Protein AF-A0A5C6INV8-F1 (afdb_monomer)

InterPro domains:
  IPR011055 Duplicated hybrid motif [G3DSA:2.70.70.10] (1-46)
  IPR011055 Duplicated hybrid motif [SSF51261] (1-44)

Secondary structure (DSSP, 8-state):
------TT-------STT-SSTTS------EEETTEEE-GGGGS-GGGTTSS---PPP----

Structure (mmCIF, N/CA/C/O backbone):
data_AF-A0A5C6INV8-F1
#
_entry.id   AF-A0A5C6INV8-F1
#
loop_
_atom_site.group_PDB
_atom_site.id
_atom_site.type_symbol
_atom_site.label_atom_id
_atom_site.label_alt_id
_atom_site.label_comp_id
_atom_site.label_asym_id
_atom_site.label_entity_id
_atom_site.label_seq_id
_atom_site.pdbx_PDB_ins_code
_atom_site.Cartn_x
_atom_site.Cartn_y
_atom_site.Cartn_z
_atom_site.occupancy
_atom_site.B_iso_or_equiv
_atom_site.auth_seq_id
_atom_site.auth_comp_id
_atom_site.auth_asym_id
_atom_site.auth_atom_id
_atom_site.pdbx_PDB_model_num
ATOM 1 N N . GLU A 1 1 ? -13.484 13.536 0.257 1.00 80.31 1 GLU A N 1
ATOM 2 C CA . GLU A 1 1 ? -13.604 12.254 0.989 1.00 80.31 1 GLU A CA 1
ATOM 3 C C . GLU A 1 1 ? -14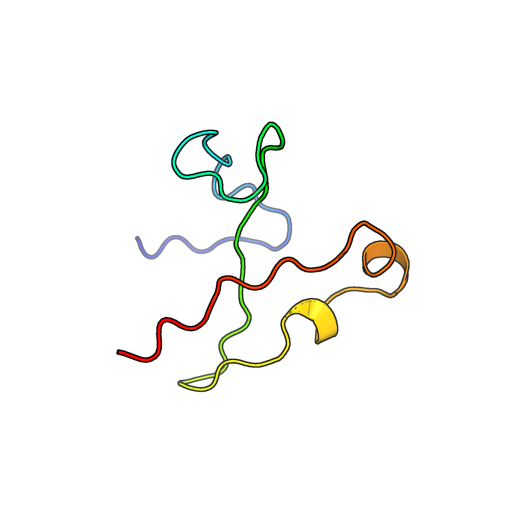.919 11.622 0.577 1.00 80.31 1 GLU A C 1
ATOM 5 O O . GLU A 1 1 ? -15.894 12.354 0.444 1.00 80.31 1 GLU A O 1
ATOM 10 N N . GLY A 1 2 ? -14.932 10.310 0.345 1.00 94.81 2 GLY A N 1
ATOM 11 C CA . GLY A 1 2 ? -16.088 9.601 -0.214 1.00 94.81 2 GLY A CA 1
ATOM 12 C C . GLY A 1 2 ? -16.027 9.395 -1.729 1.00 94.81 2 GLY A C 1
ATOM 13 O O . GLY A 1 2 ? -16.986 8.881 -2.294 1.00 94.81 2 GLY A O 1
ATOM 14 N N . ASP A 1 3 ? -14.919 9.770 -2.373 1.00 96.00 3 ASP A N 1
ATOM 15 C CA . ASP A 1 3 ? -14.705 9.514 -3.796 1.00 96.00 3 ASP A CA 1
ATOM 16 C C . ASP A 1 3 ? -14.517 8.006 -4.027 1.00 96.00 3 ASP A C 1
ATOM 18 O O . ASP A 1 3 ? -13.690 7.359 -3.374 1.00 96.00 3 ASP A O 1
ATOM 22 N N . GLU A 1 4 ? -15.303 7.439 -4.941 1.00 96.44 4 GLU A N 1
ATOM 23 C CA . GLU A 1 4 ? -15.117 6.067 -5.410 1.00 96.44 4 GLU A CA 1
ATOM 24 C C . GLU A 1 4 ? -13.944 6.026 -6.391 1.00 96.44 4 GLU A C 1
ATOM 26 O O . GLU A 1 4 ? -13.892 6.820 -7.327 1.00 96.44 4 GLU A O 1
ATOM 31 N N . VAL A 1 5 ? -13.018 5.087 -6.191 1.00 94.94 5 VAL A N 1
ATOM 32 C CA . VAL A 1 5 ? -11.822 4.937 -7.030 1.00 94.94 5 VAL A CA 1
ATOM 33 C C . VAL A 1 5 ? -11.775 3.558 -7.672 1.00 94.94 5 VAL A C 1
ATOM 35 O O . VAL A 1 5 ? -12.115 2.546 -7.048 1.00 94.94 5 VAL A O 1
ATOM 38 N N . ALA A 1 6 ? -11.329 3.499 -8.922 1.00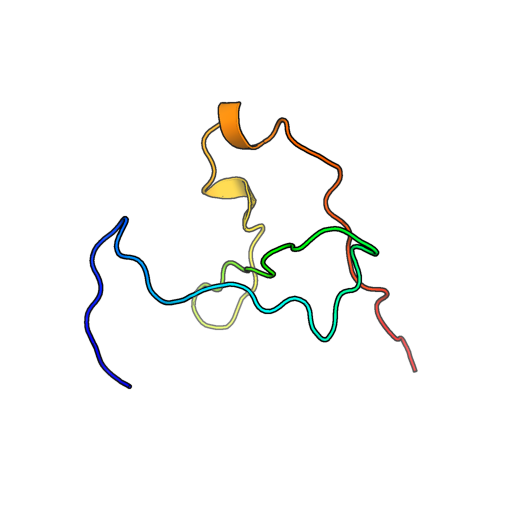 95.81 6 ALA A N 1
ATOM 39 C CA . ALA A 1 6 ? -11.130 2.245 -9.637 1.00 95.81 6 ALA A CA 1
ATOM 40 C C . ALA A 1 6 ? -9.744 1.637 -9.358 1.00 95.81 6 ALA A C 1
ATOM 42 O O . ALA A 1 6 ? -8.772 2.320 -9.030 1.00 95.81 6 ALA A O 1
ATOM 43 N N . ALA A 1 7 ? -9.610 0.320 -9.542 1.00 89.62 7 ALA A N 1
ATOM 44 C CA . ALA A 1 7 ? -8.301 -0.328 -9.490 1.00 89.62 7 ALA A CA 1
ATOM 45 C C . ALA A 1 7 ? -7.368 0.247 -10.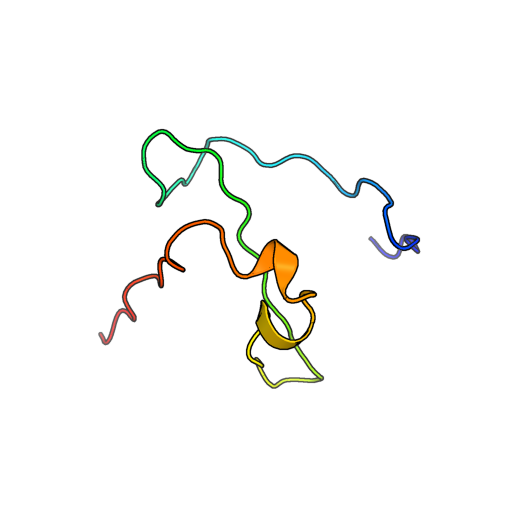574 1.00 89.62 7 ALA A C 1
ATOM 47 O O . ALA A 1 7 ? -7.699 0.233 -11.758 1.00 89.62 7 ALA A O 1
ATOM 48 N N . GLY A 1 8 ? -6.188 0.721 -10.163 1.00 88.62 8 GLY A N 1
ATOM 49 C CA . GLY A 1 8 ? -5.208 1.360 -11.049 1.00 88.62 8 GLY A CA 1
ATOM 50 C C . GLY A 1 8 ? -5.349 2.880 -11.164 1.00 88.62 8 GLY A C 1
ATOM 51 O O . GLY A 1 8 ? -4.493 3.514 -11.778 1.00 88.62 8 GLY A O 1
ATOM 52 N N . GLU A 1 9 ? -6.377 3.472 -10.557 1.00 95.81 9 GLU A N 1
ATOM 53 C CA . GLU A 1 9 ? -6.531 4.921 -10.492 1.00 95.81 9 GLU A CA 1
ATOM 54 C C . GLU A 1 9 ? -5.460 5.557 -9.594 1.00 95.81 9 GLU A C 1
ATOM 56 O O . GLU A 1 9 ? -5.133 5.054 -8.514 1.00 95.81 9 GLU A O 1
ATOM 61 N N . ALA A 1 10 ? -4.887 6.672 -10.048 1.00 94.38 10 ALA A N 1
ATOM 62 C CA . ALA A 1 10 ? -3.900 7.413 -9.278 1.00 94.38 10 ALA A CA 1
ATOM 63 C C . ALA A 1 10 ? -4.595 8.240 -8.186 1.00 94.38 10 ALA A C 1
ATOM 65 O O . ALA A 1 10 ? -5.234 9.243 -8.480 1.00 94.38 10 ALA A O 1
ATOM 66 N N . ILE A 1 11 ? -4.417 7.847 -6.924 1.00 93.19 11 ILE A N 1
ATOM 67 C CA . ILE A 1 11 ? -5.019 8.528 -5.761 1.00 93.19 11 ILE A CA 1
ATOM 68 C C . ILE A 1 11 ? -4.114 9.599 -5.129 1.00 93.19 11 ILE A C 1
ATOM 70 O O . ILE A 1 11 ? -4.496 10.246 -4.158 1.00 93.19 11 ILE A O 1
ATOM 74 N N . GLY A 1 12 ? -2.893 9.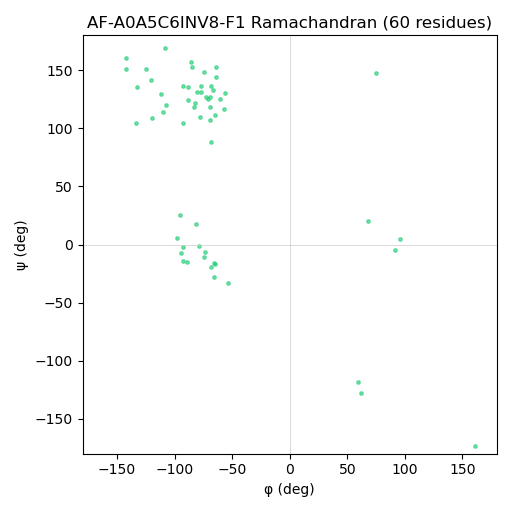772 -5.644 1.00 92.38 12 GLY A N 1
ATOM 75 C CA . GLY A 1 12 ? -1.933 10.750 -5.136 1.00 92.38 12 GLY 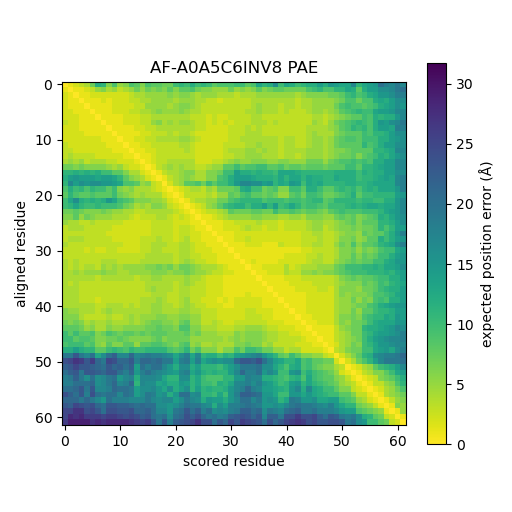A CA 1
ATOM 76 C C . GLY A 1 12 ? -0.490 10.460 -5.543 1.00 92.38 12 GLY A C 1
ATOM 77 O O . GLY A 1 12 ? -0.211 9.548 -6.324 1.00 92.38 12 GLY A O 1
ATOM 78 N N . ALA A 1 13 ? 0.431 11.243 -4.985 1.00 91.06 13 ALA A N 1
ATOM 79 C CA . ALA A 1 13 ? 1.872 11.074 -5.131 1.00 91.06 13 ALA A CA 1
ATOM 80 C C . ALA A 1 13 ? 2.533 10.984 -3.750 1.00 91.06 13 ALA A C 1
ATOM 82 O O . ALA A 1 13 ? 2.038 11.548 -2.777 1.00 91.06 13 ALA A O 1
ATOM 83 N N . VAL A 1 14 ? 3.653 10.267 -3.663 1.00 88.00 14 VAL A N 1
ATOM 84 C CA . VAL A 1 14 ? 4.399 10.137 -2.407 1.00 88.00 14 VAL A CA 1
ATOM 85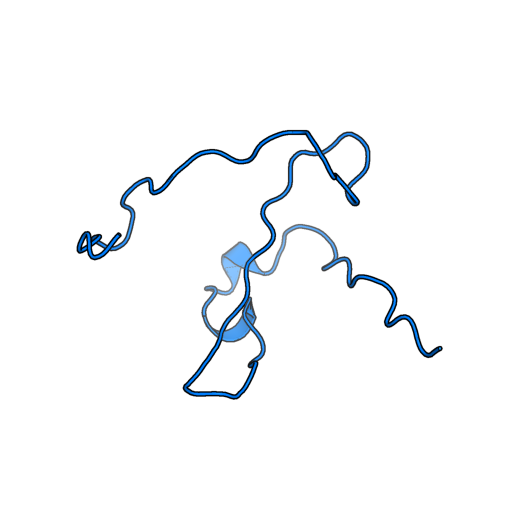 C C . VAL A 1 14 ? 5.289 11.362 -2.229 1.00 88.00 14 VAL A C 1
ATOM 87 O O . VAL A 1 14 ? 6.143 11.634 -3.075 1.00 88.00 14 VAL A O 1
ATOM 90 N N . GLU A 1 15 ? 5.110 12.086 -1.128 1.00 85.75 15 GLU A N 1
ATOM 91 C CA . GLU A 1 15 ? 6.016 13.170 -0.754 1.00 85.75 15 GLU A CA 1
ATOM 92 C C . GLU A 1 15 ? 7.346 12.627 -0.213 1.00 85.75 15 GLU A C 1
ATOM 94 O O . GLU A 1 15 ? 7.408 11.574 0.419 1.00 85.75 15 GLU A O 1
ATOM 99 N N . ALA A 1 16 ? 8.434 13.365 -0.440 1.00 82.88 16 ALA A N 1
ATOM 100 C CA . ALA A 1 16 ? 9.769 12.998 0.043 1.00 82.88 16 ALA A CA 1
ATOM 101 C C . ALA A 1 16 ? 10.000 13.316 1.537 1.00 82.88 16 ALA A C 1
ATOM 103 O O . ALA A 1 16 ? 11.085 13.076 2.068 1.00 82.88 16 ALA A O 1
ATOM 104 N N . THR A 1 17 ? 9.013 13.896 2.219 1.00 77.94 17 THR A N 1
ATOM 105 C CA . THR A 1 17 ? 9.094 14.306 3.625 1.00 77.94 17 THR A CA 1
ATOM 106 C C . THR A 1 17 ? 8.771 13.129 4.559 1.00 77.94 17 THR A C 1
ATOM 108 O O . THR A 1 17 ? 8.095 12.178 4.178 1.00 77.94 17 THR A O 1
ATOM 111 N N . GLY A 1 18 ? 9.302 13.134 5.791 1.00 71.88 18 GLY A N 1
ATOM 112 C CA . GLY A 1 18 ? 9.025 12.068 6.774 1.00 71.88 18 GLY A CA 1
ATOM 113 C C . GLY A 1 18 ? 9.604 10.686 6.425 1.00 71.88 18 GLY A C 1
ATOM 114 O O . GLY A 1 18 ? 9.134 9.667 6.933 1.00 71.88 18 GLY A O 1
ATOM 115 N N . ALA A 1 19 ? 10.615 10.631 5.553 1.00 72.50 19 ALA A N 1
ATOM 116 C CA . ALA A 1 19 ? 11.166 9.382 5.043 1.00 72.50 19 ALA A CA 1
ATOM 117 C C . ALA A 1 19 ? 12.001 8.623 6.090 1.00 72.50 19 ALA A C 1
ATOM 119 O O . ALA A 1 19 ? 12.982 9.130 6.629 1.00 72.50 19 ALA A O 1
ATOM 120 N N . HIS A 1 20 ? 11.666 7.349 6.300 1.00 75.62 20 HIS A N 1
ATOM 121 C CA . HIS A 1 20 ? 12.529 6.389 6.999 1.00 75.62 20 HIS A CA 1
ATOM 122 C C . HIS A 1 20 ? 13.422 5.596 6.024 1.00 75.62 20 HIS A C 1
ATOM 124 O O . HIS A 1 20 ? 14.392 4.966 6.440 1.00 75.62 20 HIS A O 1
ATOM 130 N N . CYS A 1 21 ? 13.118 5.635 4.718 1.00 75.50 21 CYS A N 1
ATOM 131 C CA . CYS A 1 21 ? 13.862 4.955 3.649 1.00 75.50 21 CYS A CA 1
ATOM 132 C C . CYS A 1 21 ? 15.120 5.724 3.185 1.00 75.50 21 CYS A C 1
ATOM 134 O O . CYS A 1 21 ? 15.651 5.456 2.104 1.00 75.50 21 CYS A O 1
ATOM 136 N N . GLY A 1 22 ? 15.611 6.685 3.974 1.00 76.38 22 GLY A N 1
ATOM 137 C CA . GLY A 1 22 ? 16.756 7.521 3.610 1.00 76.38 22 GLY A CA 1
ATOM 138 C C . GLY A 1 22 ? 16.484 8.347 2.349 1.00 76.38 22 GLY A C 1
ATOM 139 O O . GLY A 1 22 ? 15.466 9.022 2.262 1.00 76.38 22 GLY A O 1
ATOM 140 N N . ALA A 1 23 ? 17.384 8.279 1.362 1.00 76.88 23 ALA A N 1
ATOM 141 C CA . ALA A 1 23 ? 17.279 9.037 0.108 1.00 76.88 23 ALA A CA 1
ATOM 142 C C . ALA A 1 23 ? 16.201 8.518 -0.870 1.00 76.88 23 ALA A C 1
ATOM 144 O O . ALA A 1 23 ? 15.984 9.124 -1.916 1.00 76.88 23 ALA A O 1
ATOM 145 N N . SER A 1 24 ? 15.559 7.383 -0.576 1.00 80.31 24 SER A N 1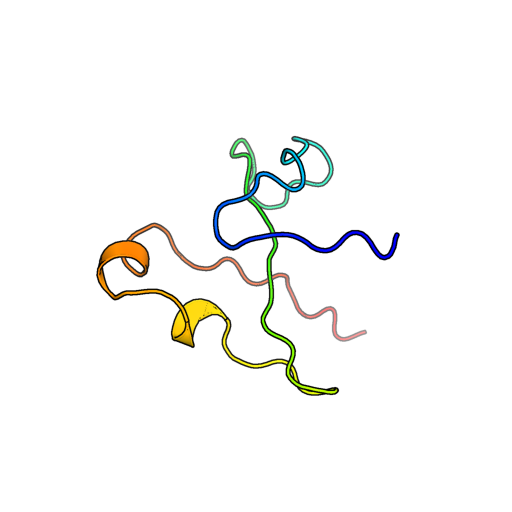
ATOM 146 C CA . SER A 1 24 ? 14.526 6.804 -1.442 1.00 80.31 24 SER A CA 1
ATOM 147 C C . SER A 1 24 ? 13.130 7.270 -1.039 1.00 80.31 24 SER A C 1
ATOM 149 O O . SER A 1 24 ? 12.776 7.230 0.138 1.00 80.31 24 SER A O 1
ATOM 151 N N . VAL A 1 25 ? 12.309 7.622 -2.030 1.00 81.81 25 VAL A N 1
ATOM 152 C CA . VAL A 1 25 ? 10.876 7.884 -1.842 1.00 81.81 25 VAL A CA 1
ATOM 153 C C . VAL A 1 25 ? 10.137 6.546 -1.858 1.00 81.81 25 VAL A C 1
ATOM 155 O O . VAL A 1 25 ? 10.200 5.809 -2.842 1.00 81.81 25 VAL A O 1
ATOM 158 N N . CYS A 1 26 ? 9.474 6.208 -0.754 1.00 82.00 26 CYS A N 1
ATOM 159 C CA . CYS A 1 26 ? 8.802 4.925 -0.569 1.00 82.00 26 CYS A CA 1
ATOM 160 C C . CYS A 1 26 ? 7.384 5.138 -0.023 1.00 82.00 26 CYS A C 1
ATOM 162 O O . CYS A 1 26 ? 7.178 5.936 0.888 1.00 82.00 26 CYS A O 1
ATOM 164 N N . VAL A 1 27 ? 6.401 4.424 -0.580 1.00 85.12 27 VAL A N 1
ATOM 165 C CA . VAL A 1 27 ? 5.022 4.461 -0.078 1.00 85.12 27 VAL A CA 1
ATOM 166 C C . VAL A 1 27 ? 4.880 3.546 1.136 1.00 85.12 27 VAL A C 1
ATOM 168 O O . VAL A 1 27 ? 5.281 2.380 1.098 1.00 85.12 27 VAL A O 1
ATOM 171 N N . HIS A 1 28 ? 4.280 4.061 2.208 1.00 85.75 28 HIS A N 1
ATOM 172 C CA . HIS A 1 28 ? 3.787 3.227 3.296 1.00 85.75 28 HIS A CA 1
ATOM 173 C C . HIS A 1 28 ? 2.349 2.807 2.990 1.00 85.75 28 HIS A C 1
ATOM 175 O O . HIS A 1 28 ? 1.487 3.654 2.773 1.00 85.75 28 HIS A O 1
ATOM 181 N N . TRP A 1 29 ? 2.084 1.504 2.975 1.00 87.56 29 TRP A N 1
ATOM 182 C CA . TRP A 1 29 ? 0.752 0.959 2.731 1.00 87.56 29 TRP A CA 1
ATOM 183 C C . TRP A 1 29 ? 0.519 -0.267 3.616 1.00 87.56 29 TRP A C 1
ATOM 185 O O . TRP A 1 29 ? 1.463 -0.974 3.979 1.00 87.56 29 TRP A O 1
ATOM 195 N N . GLY A 1 30 ? -0.739 -0.519 3.972 1.00 89.12 30 GLY A N 1
ATOM 196 C CA . GLY A 1 30 ? -1.135 -1.632 4.830 1.00 89.12 30 GLY A CA 1
ATOM 197 C C . GLY A 1 30 ? -2.452 -2.254 4.382 1.00 89.12 30 GLY A C 1
ATOM 198 O O . GLY A 1 30 ? -3.229 -1.634 3.659 1.00 89.12 30 GLY A O 1
ATOM 199 N N . LEU A 1 31 ? -2.700 -3.489 4.823 1.00 92.50 31 LEU A N 1
ATOM 200 C CA . LEU A 1 31 ? -3.940 -4.214 4.562 1.00 92.50 31 LEU A CA 1
ATOM 201 C C . LEU A 1 31 ? -4.730 -4.350 5.858 1.00 92.50 31 LEU A C 1
ATOM 203 O O . LEU A 1 31 ? -4.313 -5.056 6.778 1.00 92.50 31 LEU A O 1
ATOM 207 N N . LEU A 1 32 ? -5.885 -3.697 5.903 1.00 93.19 32 LEU A N 1
ATOM 208 C CA . LEU A 1 32 ? -6.810 -3.747 7.025 1.00 93.19 32 LEU A CA 1
ATOM 209 C C . LEU A 1 32 ? -8.083 -4.482 6.596 1.00 93.19 32 LEU A C 1
ATOM 211 O O . LEU A 1 32 ? -8.676 -4.167 5.566 1.00 93.19 32 LEU A O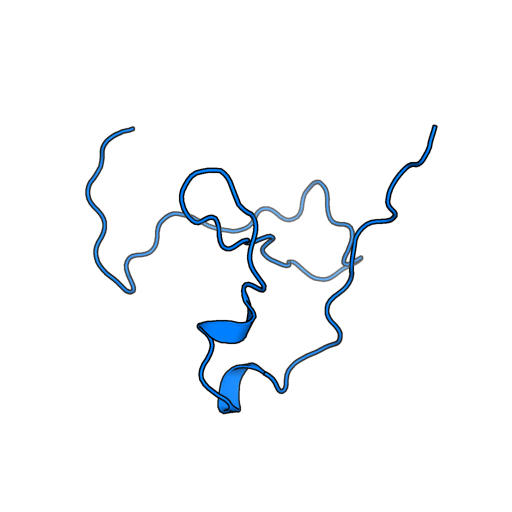 1
ATOM 215 N N . ARG A 1 33 ? -8.509 -5.470 7.387 1.00 95.00 33 ARG A N 1
ATOM 216 C CA . ARG A 1 33 ? -9.805 -6.140 7.226 1.00 95.00 33 ARG A CA 1
ATOM 217 C C . ARG A 1 33 ? -10.617 -5.947 8.497 1.00 95.00 33 ARG A C 1
ATOM 219 O O . ARG A 1 33 ? -10.293 -6.530 9.531 1.00 95.00 33 ARG A O 1
ATOM 226 N N . GLY A 1 34 ? -11.665 -5.129 8.421 1.00 94.81 34 GLY A N 1
ATOM 227 C CA . GLY A 1 34 ? -12.365 -4.676 9.623 1.00 94.81 34 GLY A CA 1
ATOM 228 C C . GLY A 1 34 ? -11.389 -3.933 10.538 1.00 94.81 34 GLY A C 1
ATOM 229 O O . GLY A 1 34 ? -10.805 -2.943 10.123 1.00 94.81 34 GLY A O 1
ATOM 230 N N . GLY A 1 35 ? -11.172 -4.436 11.754 1.00 94.62 35 GLY A N 1
ATOM 231 C CA . GLY A 1 35 ? -10.187 -3.891 12.700 1.00 94.62 35 GLY A CA 1
ATOM 232 C C . GLY A 1 35 ? -8.841 -4.624 12.733 1.00 94.62 35 GLY A C 1
ATOM 233 O O . GLY A 1 35 ? -8.021 -4.341 13.601 1.00 94.62 35 GLY A O 1
ATOM 234 N N . THR A 1 36 ? -8.607 -5.601 11.852 1.00 93.06 36 THR A N 1
ATOM 235 C CA . THR A 1 36 ? -7.421 -6.469 11.917 1.00 93.06 36 THR A CA 1
ATOM 236 C C . THR A 1 36 ? -6.423 -6.145 10.812 1.00 93.06 36 THR A C 1
ATOM 238 O O . THR A 1 36 ? -6.738 -6.277 9.626 1.00 93.06 36 THR A O 1
ATOM 241 N N . TYR A 1 37 ? -5.202 -5.771 11.198 1.00 91.81 37 TYR A N 1
ATOM 242 C CA . TYR A 1 37 ? -4.079 -5.657 10.270 1.00 91.81 37 TYR A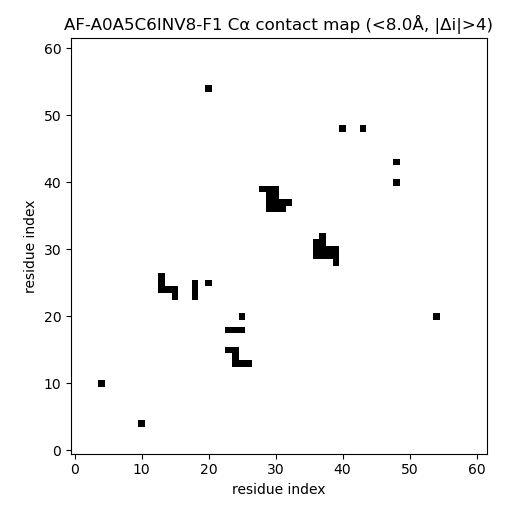 CA 1
ATOM 243 C C . TYR A 1 37 ? -3.624 -7.047 9.824 1.00 91.81 37 TYR A C 1
ATOM 245 O O . TYR A 1 37 ? -3.318 -7.913 10.642 1.00 91.81 37 TYR A O 1
ATOM 253 N N . LEU A 1 38 ? -3.586 -7.254 8.512 1.00 92.31 38 LEU A N 1
ATOM 254 C CA . LEU A 1 38 ? -3.114 -8.481 7.879 1.00 92.31 38 LEU A CA 1
ATOM 255 C C . LEU A 1 38 ? -1.770 -8.230 7.193 1.00 92.31 38 LEU A C 1
ATOM 257 O O . LEU A 1 38 ? -1.358 -7.086 7.012 1.00 92.31 38 LEU A O 1
ATOM 261 N N . ASN A 1 39 ? -1.095 -9.301 6.768 1.00 88.88 39 ASN A N 1
ATOM 262 C CA . ASN A 1 39 ? 0.103 -9.179 5.940 1.00 88.88 39 ASN A CA 1
ATOM 263 C C . ASN A 1 39 ? -0.267 -8.565 4.569 1.00 88.88 39 ASN A C 1
ATOM 265 O O . ASN A 1 39 ? -0.925 -9.248 3.778 1.00 88.88 39 ASN A O 1
ATOM 269 N N . PRO A 1 40 ? 0.159 -7.326 4.248 1.00 87.81 40 PRO A N 1
ATOM 270 C CA . PRO A 1 40 ? -0.209 -6.673 2.991 1.00 87.81 40 PRO A CA 1
ATOM 271 C C . PRO A 1 40 ? 0.370 -7.390 1.767 1.00 87.81 40 PRO A C 1
ATOM 273 O O . PRO A 1 40 ? -0.252 -7.416 0.707 1.00 87.81 40 PRO A O 1
ATOM 276 N N . LEU A 1 41 ? 1.511 -8.068 1.922 1.00 88.19 41 LEU A N 1
ATOM 277 C CA . LEU A 1 41 ? 2.173 -8.782 0.831 1.00 88.19 41 LEU A CA 1
ATOM 278 C C . LEU A 1 41 ? 1.349 -9.965 0.300 1.00 88.19 41 LEU A C 1
ATOM 280 O O . LEU A 1 41 ? 1.597 -10.416 -0.811 1.00 88.19 41 LEU A O 1
ATOM 284 N N . ALA A 1 42 ? 0.341 -10.438 1.043 1.00 89.56 42 ALA A N 1
ATOM 285 C CA . ALA A 1 42 ? -0.538 -11.520 0.602 1.00 89.56 42 ALA A CA 1
ATOM 286 C C . ALA A 1 42 ? -1.419 -11.155 -0.611 1.00 89.56 42 ALA A C 1
ATOM 288 O O . ALA A 1 42 ? -1.966 -12.052 -1.247 1.00 89.56 42 ALA A O 1
ATOM 289 N N . LEU A 1 43 ? -1.565 -9.863 -0.935 1.00 88.81 43 LEU A N 1
ATOM 290 C CA . LEU A 1 43 ? -2.297 -9.395 -2.121 1.00 88.81 43 LEU A CA 1
ATOM 291 C C . LEU A 1 43 ? -1.398 -9.148 -3.334 1.00 88.81 43 LEU A C 1
ATOM 293 O O . LEU A 1 43 ? -1.901 -8.856 -4.419 1.00 88.81 43 LEU A O 1
ATOM 297 N N . LEU A 1 44 ? -0.077 -9.236 -3.166 1.00 85.69 44 LEU A N 1
ATOM 298 C CA . LEU A 1 44 ? 0.847 -8.978 -4.254 1.00 85.69 44 LEU A CA 1
ATOM 299 C C . LEU A 1 44 ? 1.118 -10.260 -5.049 1.00 85.69 44 LEU A C 1
ATOM 301 O O . LEU A 1 44 ? 1.386 -11.311 -4.464 1.00 85.69 44 LEU A O 1
ATOM 305 N N . PRO A 1 45 ? 1.108 -10.192 -6.389 1.00 85.19 45 PRO A N 1
ATOM 306 C CA . PRO A 1 45 ? 1.546 -11.307 -7.208 1.00 85.19 45 PRO A CA 1
ATOM 307 C C . PRO A 1 45 ? 3.047 -11.590 -6.987 1.00 85.19 45 PRO A C 1
ATOM 309 O O . PRO A 1 45 ? 3.808 -10.661 -6.697 1.00 85.19 45 PRO A O 1
ATOM 312 N N . PRO A 1 46 ? 3.518 -12.839 -7.186 1.00 84.31 46 PRO A N 1
ATOM 313 C CA . PRO A 1 46 ? 4.889 -13.240 -6.848 1.00 84.31 46 PRO A CA 1
ATOM 314 C C . PRO A 1 46 ? 5.997 -12.364 -7.448 1.00 84.31 46 PRO A C 1
ATOM 316 O O . PRO A 1 46 ? 7.023 -12.141 -6.811 1.00 84.31 46 PRO A O 1
ATOM 319 N N . TRP A 1 47 ? 5.785 -11.815 -8.648 1.00 81.06 47 TRP A N 1
ATOM 320 C CA . TRP A 1 47 ? 6.753 -10.946 -9.324 1.00 81.06 47 TRP A CA 1
ATOM 321 C C . TRP A 1 47 ? 6.956 -9.581 -8.636 1.00 81.06 47 TRP A C 1
ATOM 323 O O . TRP A 1 47 ? 7.989 -8.950 -8.851 1.00 81.06 47 TRP A O 1
ATOM 333 N N . LEU A 1 48 ? 6.024 -9.141 -7.779 1.00 76.75 48 LEU A N 1
ATOM 334 C CA . LEU A 1 48 ? 6.171 -7.940 -6.943 1.00 76.75 48 LEU A CA 1
ATOM 335 C C . LEU A 1 48 ? 6.811 -8.211 -5.578 1.00 76.75 48 LEU A C 1
ATOM 337 O O . LEU A 1 48 ? 7.280 -7.272 -4.941 1.00 76.75 48 LEU A O 1
ATOM 341 N N . LEU A 1 49 ? 6.893 -9.469 -5.138 1.00 76.44 49 LEU A N 1
ATOM 342 C CA . LEU A 1 49 ? 7.525 -9.828 -3.862 1.00 76.44 49 LEU A CA 1
ATOM 343 C C . LEU A 1 49 ? 9.065 -9.744 -3.911 1.00 76.44 49 LEU A C 1
ATOM 345 O O . LEU A 1 49 ? 9.726 -9.821 -2.881 1.00 76.44 49 LEU A O 1
ATOM 349 N N . GLY A 1 50 ? 9.645 -9.581 -5.105 1.00 67.62 50 GLY A N 1
ATOM 350 C CA . GLY A 1 50 ? 11.086 -9.642 -5.365 1.00 67.62 50 GLY A CA 1
ATOM 351 C C . GLY A 1 50 ? 11.840 -8.307 -5.379 1.00 67.62 50 GLY A C 1
ATOM 352 O O . GLY A 1 50 ? 12.862 -8.219 -6.057 1.00 67.62 50 GLY A O 1
ATOM 353 N N . ARG A 1 51 ? 11.376 -7.250 -4.698 1.00 61.59 51 ARG A N 1
ATOM 354 C CA . ARG A 1 51 ? 12.094 -5.959 -4.667 1.00 61.59 51 ARG A CA 1
ATOM 355 C C . ARG A 1 51 ? 12.210 -5.383 -3.257 1.00 61.59 51 ARG A C 1
ATOM 357 O O . ARG A 1 51 ? 11.273 -4.788 -2.746 1.00 61.59 51 ARG A O 1
ATOM 364 N N . GLY A 1 52 ? 13.419 -5.500 -2.704 1.00 63.50 52 GLY A N 1
ATOM 365 C CA . GLY A 1 52 ? 13.877 -4.813 -1.494 1.00 63.50 52 GLY A CA 1
ATOM 366 C C . GLY A 1 52 ? 13.313 -5.373 -0.179 1.00 63.50 52 GLY A C 1
ATOM 367 O O . GLY A 1 52 ? 12.194 -5.874 -0.139 1.00 63.50 52 GLY A O 1
ATOM 368 N N . PRO A 1 53 ? 14.076 -5.314 0.925 1.00 59.28 53 PRO A N 1
ATOM 369 C CA . PRO A 1 53 ? 13.591 -5.776 2.219 1.00 59.28 53 PRO A CA 1
ATOM 370 C C . PRO A 1 53 ? 12.454 -4.877 2.716 1.00 59.28 53 PRO A C 1
ATOM 372 O O . PRO A 1 53 ? 12.599 -3.653 2.738 1.00 59.28 53 PRO A O 1
ATOM 375 N N . SER A 1 54 ? 11.358 -5.471 3.192 1.00 59.91 54 SER A N 1
ATOM 376 C CA . SER A 1 54 ? 10.369 -4.750 3.996 1.00 59.91 54 SER A CA 1
ATOM 377 C C . SER A 1 54 ? 11.072 -4.151 5.221 1.00 59.91 54 SER A C 1
ATOM 379 O O . SER A 1 54 ? 11.643 -4.876 6.037 1.00 59.91 54 SER A O 1
ATOM 381 N N . ARG A 1 55 ? 11.087 -2.819 5.334 1.00 64.12 55 ARG A N 1
ATOM 382 C CA . ARG A 1 55 ? 11.633 -2.107 6.495 1.00 64.12 55 ARG A CA 1
ATOM 383 C C . ARG A 1 55 ? 10.493 -1.850 7.469 1.00 64.12 55 ARG A C 1
ATOM 385 O O . ARG A 1 55 ? 9.637 -1.009 7.223 1.00 64.12 55 ARG A O 1
ATOM 392 N N . LEU A 1 56 ? 10.459 -2.624 8.547 1.00 57.53 56 LEU A N 1
ATOM 393 C CA . LEU A 1 56 ? 9.521 -2.399 9.640 1.00 57.53 56 LEU A CA 1
ATOM 394 C C . LEU A 1 56 ? 10.018 -1.220 10.482 1.00 57.53 56 LEU A C 1
ATOM 396 O O . LEU A 1 56 ? 11.211 -1.136 10.784 1.00 57.53 56 LEU A O 1
ATOM 400 N N . LEU A 1 57 ? 9.111 -0.318 10.856 1.00 56.59 57 LEU A N 1
ATOM 401 C CA . LEU A 1 57 ? 9.403 0.686 11.876 1.00 56.59 57 LEU A CA 1
ATOM 402 C C . LEU A 1 57 ? 9.660 -0.020 13.219 1.00 56.59 57 LEU A C 1
ATOM 404 O O . LEU A 1 57 ? 9.004 -1.030 13.499 1.00 56.59 57 LEU A O 1
ATOM 408 N N . PRO A 1 58 ? 10.582 0.483 14.059 1.00 60.00 58 PRO A N 1
ATOM 409 C CA . PRO A 1 58 ? 10.732 -0.018 15.416 1.00 60.00 58 PRO A CA 1
ATOM 410 C C . PRO A 1 58 ? 9.396 0.100 16.150 1.00 60.00 58 PRO A C 1
ATOM 412 O O . PRO A 1 58 ? 8.777 1.166 16.149 1.00 60.00 58 PRO A O 1
ATOM 415 N N . VAL A 1 59 ? 8.959 -0.981 16.796 1.00 59.12 59 VAL A N 1
ATOM 416 C CA . VAL A 1 59 ? 7.888 -0.880 17.787 1.00 59.12 59 VAL A CA 1
ATOM 417 C C . VAL A 1 59 ? 8.495 -0.133 18.965 1.00 59.12 59 VAL A C 1
ATOM 419 O O . VAL A 1 59 ? 9.354 -0.676 19.658 1.00 59.12 59 VAL A O 1
ATOM 422 N N . LEU A 1 60 ? 8.102 1.125 19.160 1.00 65.62 60 LEU A N 1
ATOM 423 C CA . LEU A 1 60 ? 8.420 1.845 20.386 1.00 65.62 60 LEU A CA 1
ATOM 424 C C . LEU A 1 60 ? 7.623 1.182 21.513 1.00 65.62 60 LEU A C 1
ATOM 426 O O . LEU A 1 60 ? 6.476 1.534 21.775 1.00 65.62 60 LEU A O 1
ATOM 430 N N . THR A 1 61 ? 8.205 0.162 22.136 1.00 51.38 61 THR A N 1
ATOM 431 C CA . THR A 1 61 ? 7.813 -0.228 23.486 1.00 51.38 61 THR A CA 1
ATOM 432 C C . THR A 1 61 ? 8.295 0.885 24.406 1.00 51.38 61 THR A C 1
ATOM 434 O O . THR A 1 61 ? 9.489 1.193 24.396 1.00 51.38 61 THR A O 1
ATOM 437 N N . GLY A 1 62 ? 7.352 1.534 25.093 1.00 47.09 62 GLY A N 1
ATOM 438 C CA . GLY A 1 62 ? 7.640 2.583 26.074 1.00 47.09 62 GLY A CA 1
ATOM 439 C C . GLY A 1 62 ? 8.502 2.110 27.234 1.00 47.09 62 GLY A C 1
ATOM 440 O O . GLY A 1 62 ? 8.623 0.878 27.428 1.00 47.09 62 GLY A O 1
#

Solvent-accessible surface area (backbone atoms only — not comparable to full-atom values): 4741 Å² total; per-residue (Å²): 136,88,80,89,79,61,93,87,59,84,90,75,80,81,69,78,68,92,55,86,63,63,96,48,80,74,84,88,84,81,35,72,58,90,92,42,80,52,74,49,68,79,78,52,57,75,85,69,72,78,67,77,82,87,81,75,77,81,80,82,75,130

Sequence (62 aa):
EGDEVAAGEAIGAVEATGAHCGASVCVHWGLLRGGTYLNPLALLPPWLLGRGPSRLLPVLTG

Mean predicted aligned error: 7.71 Å

pLDDT: mean 81.16, std 13.0, range [47.09, 96.44]

Organism: NCBI:txid67331

Radius of gyration: 14.34 Å; Cα contacts (8 Å, |Δi|>4): 26; chains: 1; bounding box: 33×28×37 Å

Foldseek 3Di:
DPDDDDVPDDPDDFDPPPDPPPPDGDDDDFDDDPNDTDDPCVPPDPVVVPDDDDDDDDPPPD